Protein AF-A0A8X8B4C3-F1 (afdb_monomer_lite)

Organism: Brassica carinata (NCBI:txid52824)

Secondary structure (DSSP, 8-state):
-----GGGS-HHHHHHHHHHHHTT-HHHHHHHHHH-HHHHHHTTSHHHHHH---TTSGGGTTS-HHHHHHHHHHHHTT-THHHHHTTTTTTTSEEEETTEEEES-TT--HHHHHHHHHHHHH-TTS--

Structure (mmCIF, N/CA/C/O backbone):
data_AF-A0A8X8B4C3-F1
#
_entry.id   AF-A0A8X8B4C3-F1
#
loop_
_atom_site.group_PDB
_atom_site.id
_atom_site.type_symbol
_atom_site.label_atom_id
_atom_site.label_alt_id
_atom_site.label_comp_id
_atom_site.label_asym_id
_atom_site.label_entity_id
_atom_site.label_seq_id
_atom_site.pdbx_PDB_ins_code
_atom_site.Cartn_x
_atom_site.Cartn_y
_atom_site.Cartn_z
_atom_site.occupancy
_atom_site.B_iso_or_equiv
_atom_site.auth_seq_id
_atom_site.auth_comp_id
_atom_site.auth_asym_id
_atom_site.auth_atom_id
_atom_site.pdbx_PDB_model_num
ATOM 1 N N . MET A 1 1 ? -15.741 -14.595 26.960 1.00 51.47 1 MET A N 1
ATOM 2 C CA . MET A 1 1 ? -14.763 -13.975 26.048 1.00 51.47 1 MET A CA 1
ATOM 3 C C . MET A 1 1 ? -15.099 -12.508 26.022 1.00 51.47 1 MET A C 1
ATOM 5 O O . MET A 1 1 ? -16.196 -12.178 25.588 1.00 51.47 1 MET A O 1
ATOM 9 N N . ASP A 1 2 ? -14.231 -11.666 26.572 1.00 67.94 2 ASP A N 1
ATOM 10 C CA . ASP A 1 2 ? -14.409 -10.225 26.441 1.00 67.94 2 ASP A CA 1
ATOM 11 C C . ASP A 1 2 ? -14.401 -9.868 24.957 1.00 67.94 2 ASP A C 1
ATOM 13 O O . ASP A 1 2 ? -13.579 -10.376 24.188 1.00 67.94 2 ASP A O 1
ATOM 17 N N . ASN A 1 3 ? -15.366 -9.050 24.545 1.00 80.25 3 ASN A N 1
ATOM 18 C CA . ASN A 1 3 ? -15.464 -8.604 23.166 1.00 80.25 3 ASN A CA 1
ATOM 19 C C . ASN A 1 3 ? -14.235 -7.742 22.873 1.00 80.25 3 ASN A C 1
ATOM 21 O O . ASN A 1 3 ? -14.092 -6.646 23.417 1.00 80.25 3 ASN A O 1
ATOM 25 N N . PHE A 1 4 ? -13.326 -8.249 22.042 1.00 82.44 4 PHE A N 1
ATOM 26 C CA . PHE A 1 4 ? -12.157 -7.492 21.623 1.00 82.44 4 PHE A CA 1
ATOM 27 C C . PHE A 1 4 ? -12.615 -6.255 20.850 1.00 82.44 4 PHE A C 1
ATOM 29 O O . PHE A 1 4 ? -13.145 -6.361 19.743 1.00 82.44 4 PHE A O 1
ATOM 36 N N . ASN A 1 5 ? -12.419 -5.080 21.442 1.00 89.88 5 ASN A N 1
ATOM 37 C CA . ASN A 1 5 ? -12.752 -3.820 20.803 1.00 89.88 5 ASN A CA 1
ATOM 38 C C . ASN A 1 5 ? -11.510 -3.237 20.127 1.00 89.88 5 ASN A C 1
ATOM 40 O O . ASN A 1 5 ? -10.593 -2.738 20.779 1.00 89.88 5 ASN A O 1
ATOM 44 N N . LEU A 1 6 ? -11.499 -3.259 18.797 1.00 89.31 6 LEU A N 1
ATOM 45 C CA . LEU A 1 6 ? -10.413 -2.682 18.010 1.00 89.31 6 LEU A CA 1
ATOM 46 C C . LEU A 1 6 ? -10.257 -1.170 18.261 1.00 89.31 6 LEU A C 1
ATOM 48 O O . LEU A 1 6 ? -9.139 -0.661 18.261 1.00 89.31 6 LEU A O 1
ATOM 52 N N . ALA A 1 7 ? -11.355 -0.458 18.540 1.00 91.81 7 ALA A N 1
ATOM 53 C CA . ALA A 1 7 ? -11.349 0.986 18.773 1.00 91.81 7 ALA A CA 1
ATOM 54 C C . ALA A 1 7 ? -10.725 1.403 20.113 1.00 91.81 7 ALA A C 1
ATOM 56 O O . ALA A 1 7 ? -10.361 2.564 20.269 1.00 91.81 7 ALA A O 1
ATOM 57 N N . SER A 1 8 ? -10.578 0.481 21.071 1.00 93.94 8 SER A N 1
ATOM 58 C CA . SER A 1 8 ? -9.914 0.772 22.348 1.00 93.94 8 SER A CA 1
ATOM 59 C C . SER A 1 8 ? -8.402 0.556 22.313 1.00 93.94 8 SER A C 1
ATOM 61 O O . SER A 1 8 ? -7.732 0.786 23.319 1.00 93.94 8 SER A O 1
ATOM 63 N N . LEU A 1 9 ? -7.847 0.074 21.197 1.00 95.19 9 LEU A N 1
ATOM 64 C CA . LEU A 1 9 ? -6.408 -0.138 21.092 1.00 95.19 9 LEU A CA 1
ATOM 65 C C . LEU A 1 9 ? -5.653 1.191 20.970 1.00 95.19 9 LEU A C 1
ATOM 67 O O . LEU A 1 9 ? -6.112 2.105 20.283 1.00 95.19 9 LEU A O 1
ATOM 71 N N . PRO A 1 10 ? -4.449 1.289 21.558 1.00 95.62 10 PRO A N 1
ATOM 72 C CA . PRO A 1 10 ? -3.603 2.454 21.367 1.00 95.62 10 PRO A CA 1
ATOM 73 C C . PRO A 1 10 ? -3.133 2.561 19.902 1.00 95.62 10 PRO A C 1
ATOM 75 O O . PRO A 1 10 ? -2.931 1.532 19.242 1.00 95.62 10 PRO A O 1
ATOM 78 N N . PRO A 1 11 ? -2.850 3.782 19.403 1.00 94.62 11 PRO A N 1
ATOM 79 C CA . PRO A 1 11 ? -2.403 3.998 18.024 1.00 94.62 11 PRO A CA 1
ATOM 80 C C . PRO A 1 11 ? -1.177 3.170 17.624 1.00 94.62 11 PRO A C 1
ATOM 82 O O . PRO A 1 11 ? -1.094 2.699 16.495 1.00 94.62 11 PRO A O 1
ATOM 85 N N . SER A 1 12 ? -0.250 2.917 18.553 1.00 95.25 12 SER A N 1
ATOM 86 C CA . SER A 1 12 ? 0.938 2.088 18.307 1.00 95.25 12 SER A CA 1
ATOM 87 C C . SER A 1 12 ? 0.598 0.623 18.003 1.00 95.25 12 SER A C 1
ATOM 89 O O . SER A 1 12 ? 1.247 -0.003 17.164 1.00 95.25 12 SER A O 1
ATOM 91 N N . MET A 1 13 ? -0.441 0.070 18.637 1.00 96.44 13 MET A N 1
ATOM 92 C CA . MET A 1 13 ? -0.926 -1.279 18.337 1.00 96.44 13 MET A CA 1
ATOM 93 C C . MET A 1 13 ? -1.683 -1.310 17.014 1.00 96.44 13 MET A C 1
ATOM 95 O O . MET A 1 13 ? -1.460 -2.227 16.226 1.00 96.44 13 MET A O 1
ATOM 99 N N . LEU A 1 14 ? -2.512 -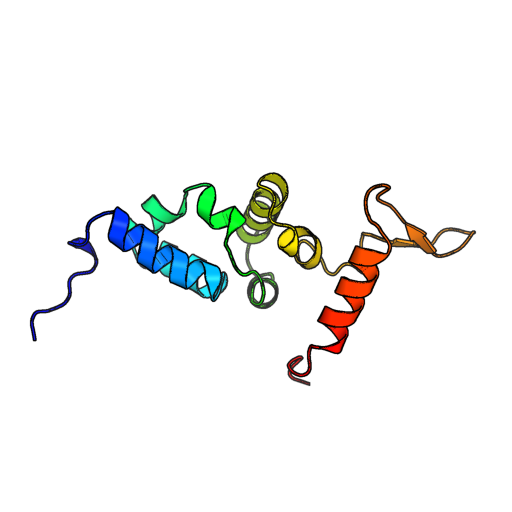0.296 16.737 1.00 96.31 14 LEU A N 1
ATOM 100 C CA . LEU A 1 14 ? -3.186 -0.160 15.443 1.00 96.31 14 LEU A CA 1
ATOM 101 C C . LEU A 1 14 ? -2.175 -0.069 14.299 1.00 96.31 14 LEU A C 1
ATOM 103 O O . LEU A 1 14 ? -2.307 -0.793 13.316 1.00 96.31 14 LEU A O 1
ATOM 107 N N . HIS A 1 15 ? -1.130 0.742 14.465 1.00 95.88 15 HIS A N 1
ATOM 108 C CA . HIS A 1 15 ? -0.032 0.847 13.515 1.00 95.88 15 HIS A CA 1
ATOM 109 C C . HIS A 1 15 ? 0.646 -0.511 13.316 1.00 95.88 15 HIS A C 1
ATOM 111 O O . HIS A 1 15 ? 0.790 -0.948 12.185 1.00 95.88 15 HIS A O 1
ATOM 117 N N . LYS A 1 16 ? 1.006 -1.232 14.388 1.00 96.00 16 LYS A N 1
ATOM 118 C CA . LYS A 1 16 ? 1.654 -2.553 14.280 1.00 96.00 16 LYS A CA 1
ATOM 119 C C . LYS A 1 16 ? 0.788 -3.586 13.552 1.00 96.00 16 LYS A C 1
ATOM 121 O O . LYS A 1 16 ? 1.305 -4.333 12.722 1.00 96.00 16 LYS A O 1
ATOM 126 N N . ILE A 1 17 ? -0.512 -3.629 13.851 1.00 95.75 17 ILE A N 1
ATOM 127 C CA . ILE A 1 17 ? -1.469 -4.506 13.160 1.00 95.75 17 ILE A CA 1
ATOM 128 C C . ILE A 1 17 ? -1.518 -4.129 11.682 1.00 95.75 17 ILE A C 1
ATOM 130 O O . ILE A 1 17 ? -1.303 -4.978 10.819 1.00 95.75 17 ILE A O 1
ATOM 134 N N . LEU A 1 18 ? -1.723 -2.846 11.387 1.00 94.94 18 LEU A N 1
ATOM 135 C CA . LEU A 1 18 ? -1.837 -2.369 10.020 1.00 94.94 18 LEU A CA 1
ATOM 136 C C . LEU A 1 18 ? -0.529 -2.550 9.233 1.00 94.94 18 LEU A C 1
ATOM 138 O O . LEU A 1 18 ? -0.585 -2.860 8.049 1.00 94.94 18 LEU A O 1
ATOM 142 N N . SER A 1 19 ? 0.645 -2.454 9.869 1.00 95.19 19 SER A N 1
ATOM 143 C CA . SER A 1 19 ? 1.943 -2.732 9.235 1.00 95.19 19 SER A CA 1
ATOM 144 C C . SER A 1 19 ? 2.057 -4.202 8.848 1.00 95.19 19 SER A C 1
ATOM 146 O O . SER A 1 19 ? 2.584 -4.528 7.784 1.00 95.19 19 SER A O 1
ATOM 148 N N . LYS A 1 20 ? 1.522 -5.109 9.676 1.00 96.00 20 LYS A N 1
ATOM 149 C CA . LYS A 1 20 ? 1.485 -6.534 9.340 1.00 96.00 20 LYS A CA 1
ATOM 150 C C . LYS A 1 20 ? 0.555 -6.808 8.157 1.00 96.00 20 LYS A C 1
ATOM 152 O O . LYS A 1 20 ? 0.912 -7.595 7.285 1.00 96.00 20 LYS A O 1
ATOM 157 N N . VAL A 1 21 ? -0.593 -6.133 8.099 1.00 92.50 21 VAL A N 1
ATOM 158 C CA . VAL A 1 21 ? -1.506 -6.210 6.948 1.00 92.50 21 VAL A CA 1
ATOM 159 C C . VAL A 1 21 ? -0.824 -5.659 5.690 1.00 92.50 21 VAL A C 1
ATOM 161 O O . VAL A 1 21 ? -0.752 -6.356 4.684 1.00 92.50 21 VAL A O 1
ATOM 164 N N . ALA A 1 22 ? -0.232 -4.463 5.769 1.00 89.75 22 ALA A N 1
ATOM 165 C CA . ALA A 1 22 ? 0.439 -3.793 4.653 1.00 89.75 22 ALA A CA 1
ATOM 166 C C . ALA A 1 22 ? 1.580 -4.616 4.046 1.00 89.75 22 ALA A C 1
ATOM 168 O O . ALA A 1 22 ? 1.685 -4.706 2.828 1.00 89.75 22 ALA A O 1
ATOM 169 N N . THR A 1 23 ? 2.402 -5.254 4.880 1.00 90.12 23 THR A N 1
ATOM 170 C CA . THR A 1 23 ? 3.509 -6.121 4.427 1.00 90.12 23 THR A CA 1
ATOM 171 C C . THR A 1 23 ? 3.039 -7.461 3.852 1.00 90.12 23 THR A C 1
ATOM 173 O O . THR A 1 23 ? 3.831 -8.187 3.256 1.00 90.12 23 THR A O 1
ATOM 176 N N . THR A 1 24 ? 1.759 -7.804 4.013 1.00 88.12 24 THR A N 1
ATOM 177 C CA . THR A 1 24 ? 1.178 -9.045 3.484 1.00 88.12 24 THR A CA 1
ATOM 178 C C . THR A 1 24 ? 0.399 -8.792 2.194 1.00 88.12 24 THR A C 1
ATOM 180 O O . THR A 1 24 ? 0.565 -9.531 1.230 1.00 88.12 24 THR A O 1
ATOM 183 N N . SER A 1 25 ? -0.452 -7.763 2.166 1.00 82.56 25 SER A N 1
ATOM 184 C CA . SER A 1 25 ? -1.347 -7.480 1.042 1.00 82.56 25 SER A CA 1
ATOM 185 C C . SER A 1 25 ? -1.782 -6.017 1.040 1.00 82.56 25 SER A C 1
ATOM 187 O O . SER A 1 25 ? -2.460 -5.542 1.956 1.00 82.56 25 SER A O 1
ATOM 189 N N . ILE A 1 26 ? -1.446 -5.293 -0.029 1.00 80.50 26 ILE A N 1
ATOM 190 C CA . ILE A 1 26 ? -1.913 -3.919 -0.237 1.00 80.50 26 ILE A CA 1
ATOM 191 C C . ILE A 1 26 ? -3.439 -3.817 -0.364 1.00 80.50 26 ILE A C 1
ATOM 193 O O . ILE A 1 26 ? -4.032 -2.839 0.095 1.00 80.50 26 ILE A O 1
ATOM 197 N N . ARG A 1 27 ? -4.086 -4.836 -0.940 1.00 80.62 27 ARG A N 1
ATOM 198 C CA . ARG A 1 27 ? -5.545 -4.898 -1.067 1.00 80.62 27 ARG A CA 1
ATOM 199 C C . ARG A 1 27 ? -6.202 -4.950 0.309 1.00 80.62 27 ARG A C 1
ATOM 201 O O . ARG A 1 27 ? -7.137 -4.194 0.579 1.00 80.62 27 ARG A O 1
ATOM 208 N N . ASP A 1 28 ? -5.676 -5.789 1.196 1.00 87.12 28 ASP A N 1
ATOM 209 C CA . ASP A 1 28 ? -6.199 -5.915 2.557 1.00 87.12 28 ASP A CA 1
ATOM 210 C C . ASP A 1 28 ? -5.879 -4.672 3.382 1.00 87.12 28 ASP A C 1
ATOM 212 O O . ASP A 1 28 ? -6.708 -4.227 4.170 1.00 87.12 28 ASP A O 1
ATOM 216 N N . PHE A 1 29 ? -4.721 -4.048 3.159 1.00 88.69 29 PHE A N 1
ATOM 217 C CA . PHE A 1 29 ? -4.387 -2.767 3.776 1.00 88.69 29 PHE A CA 1
ATOM 218 C C . PHE A 1 29 ? -5.371 -1.666 3.373 1.00 88.69 29 PHE A C 1
ATOM 220 O O . PHE A 1 29 ? -5.895 -0.963 4.238 1.00 88.69 29 PHE A O 1
ATOM 227 N N . GLY A 1 30 ? -5.659 -1.533 2.075 1.00 83.38 30 GLY A N 1
ATOM 228 C CA . GLY A 1 30 ? -6.655 -0.590 1.569 1.00 83.38 30 GLY A CA 1
ATOM 229 C C . GLY A 1 30 ? -8.040 -0.863 2.156 1.00 83.38 30 GLY A C 1
ATOM 230 O O . GLY A 1 30 ? -8.682 0.046 2.685 1.00 83.38 30 GLY A O 1
ATOM 231 N N . SER A 1 31 ? -8.456 -2.130 2.155 1.00 85.38 31 SER A N 1
ATOM 232 C CA . SER A 1 31 ? -9.739 -2.570 2.713 1.00 85.38 31 SER A CA 1
ATOM 233 C C . SER A 1 31 ? -9.846 -2.275 4.212 1.00 85.38 31 SER A C 1
ATOM 235 O O . SER A 1 31 ? -10.851 -1.729 4.665 1.00 85.38 31 SER A O 1
ATOM 237 N N . ALA A 1 32 ? -8.791 -2.548 4.985 1.00 90.62 32 ALA A N 1
ATOM 238 C CA . ALA A 1 32 ? -8.737 -2.287 6.421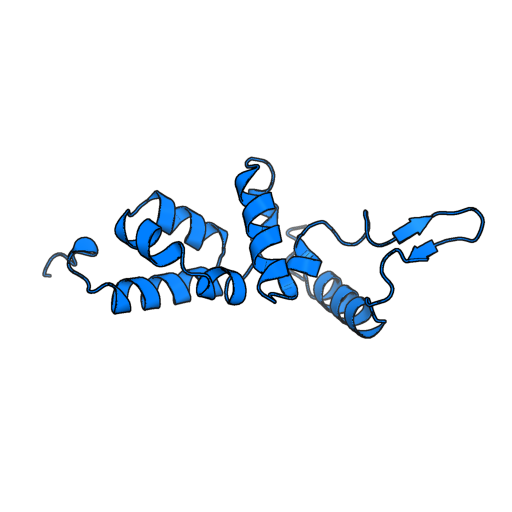 1.00 90.62 32 ALA A CA 1
ATOM 239 C C . ALA A 1 32 ? -8.873 -0.791 6.741 1.00 90.62 32 ALA A C 1
ATOM 241 O O . ALA A 1 32 ? -9.572 -0.418 7.684 1.00 90.62 32 ALA A O 1
ATOM 242 N N . ARG A 1 33 ? -8.252 0.078 5.934 1.00 90.00 33 ARG A N 1
ATOM 243 C CA . ARG A 1 33 ? -8.369 1.535 6.082 1.00 90.00 33 ARG A CA 1
ATOM 244 C C . ARG A 1 33 ? -9.769 2.051 5.766 1.00 90.00 33 ARG A C 1
ATOM 246 O O . ARG A 1 33 ? -10.223 2.978 6.423 1.00 90.00 33 ARG A O 1
ATOM 253 N N . ILE A 1 34 ? -10.455 1.467 4.787 1.00 84.44 34 ILE A N 1
ATOM 254 C CA . ILE A 1 34 ? -11.840 1.836 4.460 1.00 84.44 34 ILE A CA 1
ATOM 255 C C . ILE A 1 34 ? -12.796 1.357 5.560 1.00 84.44 34 ILE A C 1
ATOM 257 O O . ILE A 1 34 ? -13.699 2.090 5.955 1.00 84.44 34 ILE A O 1
ATOM 261 N N . ALA A 1 35 ? -12.583 0.145 6.076 1.00 88.56 35 ALA A N 1
ATOM 262 C CA . ALA A 1 35 ? -13.472 -0.488 7.044 1.00 88.56 35 ALA A CA 1
ATOM 263 C C . ALA A 1 35 ? -13.368 0.092 8.466 1.00 88.56 35 ALA A C 1
ATOM 265 O O . ALA A 1 35 ? -14.329 -0.006 9.229 1.00 88.56 35 ALA A O 1
ATOM 266 N N . PHE A 1 36 ? -12.225 0.677 8.848 1.00 92.00 36 PHE A N 1
ATOM 267 C CA . PHE A 1 36 ? -12.000 1.160 10.212 1.00 92.00 36 PHE A CA 1
ATOM 268 C C . PHE A 1 36 ? -11.298 2.535 10.259 1.00 92.00 36 PHE A C 1
ATOM 270 O O . PHE A 1 36 ? -10.140 2.648 9.842 1.00 92.00 36 PHE A O 1
ATOM 277 N N . PRO A 1 37 ? -11.929 3.579 10.844 1.00 91.88 37 PRO A N 1
ATOM 278 C CA . PRO A 1 37 ? -11.365 4.933 10.896 1.00 91.88 37 PRO A CA 1
ATOM 279 C C . PRO A 1 37 ? -9.987 5.023 11.557 1.00 91.88 37 PRO A C 1
ATOM 281 O O . PRO A 1 37 ? -9.115 5.719 11.041 1.00 91.88 37 PRO A O 1
ATOM 284 N N . GLY A 1 38 ? -9.749 4.272 12.640 1.00 94.56 38 GLY A N 1
ATOM 285 C CA . GLY A 1 38 ? -8.449 4.276 13.316 1.00 94.56 38 GLY A CA 1
ATOM 286 C C . GLY A 1 38 ? -7.322 3.737 12.431 1.00 94.56 38 GLY A C 1
ATOM 287 O O . GLY A 1 38 ? -6.206 4.246 12.480 1.00 94.56 38 GLY A O 1
ATOM 288 N N . PHE A 1 39 ? -7.612 2.768 11.553 1.00 94.00 39 PHE A N 1
ATOM 289 C CA . PHE A 1 39 ? -6.656 2.327 10.535 1.00 94.00 39 PHE A CA 1
ATOM 290 C C . PHE A 1 39 ? -6.478 3.363 9.434 1.00 94.00 39 PHE A C 1
ATOM 292 O O . PHE A 1 39 ? -5.358 3.549 8.966 1.00 94.00 39 PHE A O 1
ATOM 299 N N . ASN A 1 40 ? -7.537 4.066 9.029 1.00 90.75 40 ASN A N 1
ATOM 300 C CA . ASN A 1 40 ? -7.401 5.139 8.050 1.00 90.75 40 ASN A CA 1
ATOM 301 C C . ASN A 1 40 ? -6.483 6.263 8.544 1.00 90.75 40 ASN A C 1
ATOM 303 O O . ASN A 1 40 ? -5.691 6.781 7.763 1.00 90.75 40 ASN A O 1
ATOM 307 N N . GLU A 1 41 ? -6.597 6.634 9.820 1.00 92.19 41 GLU A N 1
ATOM 308 C CA . GLU A 1 41 ? -5.774 7.674 10.434 1.00 92.19 41 GLU A CA 1
ATOM 309 C C . GLU A 1 41 ? -4.304 7.268 10.498 1.00 92.19 41 GLU A C 1
ATOM 311 O O . GLU A 1 41 ? -3.467 7.973 9.934 1.00 92.19 41 GLU A O 1
ATOM 316 N N . VAL A 1 42 ? -3.986 6.116 11.102 1.00 94.06 42 VAL A N 1
ATOM 317 C CA . VAL A 1 42 ? -2.586 5.669 11.210 1.00 94.06 42 VAL A CA 1
ATOM 318 C C . VAL A 1 42 ? -1.997 5.305 9.845 1.00 94.06 42 VAL A C 1
ATOM 320 O O . VAL A 1 42 ? -0.837 5.588 9.582 1.00 94.06 42 VAL A O 1
ATOM 323 N N . GLY A 1 43 ? -2.798 4.748 8.935 1.00 89.50 43 GLY A N 1
ATOM 324 C CA . GLY A 1 43 ? -2.374 4.300 7.606 1.00 89.50 43 GLY A CA 1
ATOM 325 C C . GLY A 1 43 ? -2.030 5.414 6.613 1.00 89.50 43 GLY A C 1
ATOM 326 O O . GLY A 1 43 ? -1.747 5.113 5.454 1.00 89.50 43 GLY A O 1
ATOM 327 N N . ARG A 1 44 ? -2.094 6.686 7.027 1.00 89.19 44 ARG A N 1
ATOM 328 C CA . ARG A 1 44 ? -1.602 7.835 6.249 1.00 89.19 44 ARG A CA 1
ATOM 329 C C . ARG A 1 44 ? -0.102 8.078 6.418 1.00 89.19 44 ARG A C 1
ATOM 331 O O . ARG A 1 44 ? 0.438 8.853 5.639 1.00 89.19 44 ARG A O 1
ATOM 338 N N . ASP A 1 45 ? 0.535 7.443 7.402 1.00 90.44 45 ASP A N 1
ATOM 339 C CA . ASP A 1 45 ? 1.970 7.578 7.661 1.00 90.44 45 ASP A CA 1
ATOM 340 C C . ASP A 1 45 ? 2.817 7.131 6.455 1.00 90.44 45 ASP A C 1
ATOM 342 O O . ASP A 1 45 ? 2.537 6.111 5.811 1.00 90.44 45 ASP A O 1
ATOM 346 N N . ASP A 1 46 ? 3.882 7.885 6.171 1.00 87.88 46 ASP A N 1
ATOM 347 C CA . ASP A 1 46 ? 4.779 7.644 5.042 1.00 87.88 46 ASP A CA 1
ATOM 348 C C . ASP A 1 46 ? 5.469 6.266 5.092 1.00 87.88 46 ASP A C 1
ATOM 350 O O . ASP A 1 46 ? 5.840 5.685 4.066 1.00 87.88 46 ASP A O 1
ATOM 354 N N . HIS A 1 47 ? 5.627 5.710 6.292 1.00 89.69 47 HIS A N 1
ATOM 355 C CA . HIS A 1 47 ? 6.190 4.392 6.542 1.00 89.69 47 HIS A CA 1
ATOM 356 C C . HIS A 1 47 ? 5.461 3.277 5.782 1.00 89.69 47 HIS A C 1
ATOM 358 O O . HIS A 1 47 ? 6.106 2.356 5.273 1.00 89.69 47 HIS A O 1
ATOM 364 N N . PHE A 1 48 ? 4.134 3.363 5.642 1.00 88.69 48 PHE A N 1
ATOM 365 C CA . PHE A 1 48 ? 3.350 2.325 4.969 1.00 88.69 48 PHE A CA 1
ATOM 366 C C . PHE A 1 48 ? 3.661 2.233 3.476 1.00 88.69 48 PHE A C 1
ATOM 368 O O . PHE A 1 48 ? 3.695 1.132 2.934 1.00 88.69 48 PHE A O 1
ATOM 375 N N . TYR A 1 49 ? 3.962 3.350 2.813 1.00 86.12 49 TYR A N 1
ATOM 376 C CA . TYR A 1 49 ? 4.305 3.330 1.389 1.00 86.12 49 TYR A CA 1
ATOM 377 C C . TYR A 1 49 ? 5.655 2.650 1.126 1.00 86.12 49 TYR A C 1
ATOM 379 O O . TYR A 1 49 ? 5.845 2.059 0.061 1.00 86.12 49 TYR A O 1
ATOM 387 N N . LYS A 1 50 ? 6.570 2.685 2.104 1.00 86.81 50 LYS A N 1
ATOM 388 C CA . LYS A 1 50 ? 7.871 2.001 2.042 1.00 86.81 50 LYS A CA 1
ATOM 389 C C . LYS A 1 50 ? 7.769 0.497 2.293 1.00 86.81 50 LYS A C 1
ATOM 391 O O . LYS A 1 50 ? 8.604 -0.246 1.797 1.00 86.81 50 LYS A O 1
ATOM 396 N N . LEU A 1 51 ? 6.777 0.064 3.075 1.00 84.12 51 LEU A N 1
ATOM 397 C CA . LEU A 1 51 ? 6.628 -1.327 3.517 1.00 84.12 51 LEU A CA 1
ATOM 398 C C . LEU A 1 51 ? 5.563 -2.134 2.775 1.00 84.12 51 LEU A C 1
ATOM 400 O O . LEU A 1 51 ? 5.527 -3.355 2.923 1.00 84.12 51 LEU A O 1
ATOM 404 N N . ALA A 1 52 ? 4.647 -1.476 2.069 1.00 84.88 52 ALA A N 1
ATOM 405 C CA . ALA A 1 52 ? 3.521 -2.156 1.452 1.00 84.88 52 ALA A CA 1
ATOM 406 C C . ALA A 1 52 ? 3.989 -3.218 0.450 1.00 84.88 52 ALA A C 1
ATOM 408 O O . ALA A 1 52 ? 4.758 -2.917 -0.461 1.00 84.88 52 ALA A O 1
ATOM 409 N N . ASN A 1 53 ? 3.459 -4.429 0.607 1.00 83.62 53 ASN A N 1
ATOM 410 C CA . ASN A 1 53 ? 3.605 -5.512 -0.348 1.00 83.62 53 ASN A CA 1
ATOM 411 C C . ASN A 1 53 ? 2.571 -5.333 -1.458 1.00 83.62 53 ASN A C 1
ATOM 413 O O . ASN A 1 53 ? 1.357 -5.349 -1.226 1.00 83.62 53 ASN A O 1
ATOM 417 N N . LEU A 1 54 ? 3.074 -5.144 -2.669 1.00 78.62 54 LEU A N 1
ATOM 418 C CA . LEU A 1 54 ? 2.286 -4.709 -3.810 1.00 78.62 54 LEU A CA 1
ATOM 419 C C . LEU A 1 54 ? 1.804 -5.880 -4.699 1.00 78.62 54 LEU A C 1
ATOM 421 O O . LEU A 1 54 ? 1.210 -5.625 -5.743 1.00 78.62 54 LEU A O 1
ATOM 425 N N . ILE A 1 55 ? 2.003 -7.144 -4.297 1.00 72.69 55 ILE A N 1
ATOM 426 C CA . ILE A 1 55 ? 1.712 -8.346 -5.113 1.00 72.69 55 ILE A CA 1
ATOM 427 C C . ILE A 1 55 ? 0.271 -8.386 -5.663 1.00 72.69 55 ILE A C 1
ATOM 429 O O . ILE A 1 55 ? 0.079 -8.707 -6.830 1.00 72.69 55 ILE A O 1
ATOM 433 N N . TYR A 1 56 ? -0.735 -7.986 -4.878 1.00 69.44 56 TYR A N 1
ATOM 434 C CA . TYR A 1 56 ? -2.154 -7.995 -5.291 1.00 69.44 56 TYR A CA 1
ATOM 435 C C . TYR A 1 56 ? -2.658 -6.650 -5.822 1.00 69.44 56 TYR A C 1
ATOM 437 O O . TYR A 1 56 ? -3.860 -6.392 -5.872 1.00 69.44 56 TYR A O 1
ATOM 445 N N . LEU A 1 57 ? -1.749 -5.732 -6.151 1.00 69.62 57 LEU A N 1
ATOM 446 C CA . LEU A 1 57 ? -2.142 -4.392 -6.569 1.00 69.62 57 LEU A CA 1
ATOM 447 C C . LEU A 1 57 ? -2.730 -4.366 -7.978 1.00 69.62 57 LEU A C 1
ATOM 449 O O . LEU A 1 57 ? -3.531 -3.485 -8.277 1.00 69.62 57 LEU A O 1
ATOM 453 N N . ASN A 1 58 ? -2.319 -5.304 -8.834 1.00 66.31 58 ASN A N 1
ATOM 454 C CA . ASN A 1 58 ? -2.793 -5.379 -10.213 1.00 66.31 58 ASN A CA 1
ATOM 455 C C . ASN A 1 58 ? -4.245 -5.855 -10.293 1.00 66.31 58 ASN A C 1
ATOM 457 O O . ASN A 1 58 ? -5.014 -5.289 -11.057 1.00 66.31 58 ASN A O 1
ATOM 461 N N . ASP A 1 59 ? -4.652 -6.764 -9.410 1.00 64.94 59 ASP A N 1
ATOM 462 C CA . ASP A 1 59 ? -6.046 -7.216 -9.296 1.00 64.94 59 ASP A CA 1
ATOM 463 C C . ASP A 1 59 ? -6.990 -6.102 -8.800 1.00 64.94 59 ASP A C 1
ATOM 465 O O . ASP A 1 59 ? -8.209 -6.237 -8.849 1.00 64.94 59 ASP A O 1
ATOM 469 N N . TRP A 1 60 ? -6.431 -4.992 -8.301 1.00 64.00 60 TRP A N 1
ATOM 470 C CA . TRP A 1 60 ? -7.162 -3.814 -7.826 1.00 64.00 60 TRP A CA 1
ATOM 471 C C . TRP A 1 60 ? -7.112 -2.628 -8.815 1.00 64.00 60 TRP A C 1
ATOM 473 O O . TRP A 1 60 ? -7.681 -1.570 -8.541 1.00 64.00 60 TRP A O 1
ATOM 483 N N . LEU A 1 61 ? -6.415 -2.768 -9.953 1.00 56.38 61 LEU A N 1
ATOM 484 C CA . LEU A 1 61 ? -6.164 -1.671 -10.899 1.00 56.38 61 LEU A CA 1
ATOM 485 C C . LEU A 1 61 ? -7.379 -1.254 -11.721 1.00 56.38 61 LEU A C 1
ATOM 487 O O . LEU A 1 61 ? -7.446 -0.084 -12.099 1.00 56.38 61 LEU A O 1
ATOM 491 N N . ASP A 1 62 ? -8.316 -2.165 -11.978 1.00 56.25 62 ASP A N 1
ATOM 492 C CA . ASP A 1 62 ? -9.416 -1.905 -12.913 1.00 56.25 62 ASP A CA 1
ATOM 493 C C . ASP A 1 62 ? -10.379 -0.804 -12.432 1.00 56.25 62 ASP A C 1
ATOM 495 O O . ASP A 1 62 ? -11.173 -0.295 -13.221 1.00 56.25 62 ASP A O 1
ATOM 499 N N . GLU A 1 63 ? -10.289 -0.365 -11.168 1.00 51.19 63 GLU A N 1
ATOM 500 C CA . GLU A 1 63 ? -11.346 0.455 -10.569 1.00 51.19 63 GLU A CA 1
ATOM 501 C C . GLU A 1 63 ? -10.943 1.842 -10.034 1.00 51.19 63 GLU A C 1
ATOM 503 O O . GLU A 1 63 ? -11.842 2.653 -9.804 1.00 51.19 63 GLU A O 1
ATOM 508 N N . VAL A 1 64 ? -9.662 2.198 -9.803 1.00 56.50 64 VAL A N 1
ATOM 509 C CA . VAL A 1 64 ? -9.403 3.406 -8.976 1.00 56.50 64 VAL A CA 1
ATOM 510 C C . VAL A 1 64 ? -8.149 4.234 -9.307 1.00 56.50 64 VAL A C 1
ATOM 512 O O . VAL A 1 64 ? -7.011 3.824 -9.089 1.00 56.50 64 VAL A O 1
ATOM 515 N N . ASN A 1 65 ? -8.357 5.519 -9.638 1.00 58.75 65 ASN A N 1
ATOM 516 C CA . ASN A 1 65 ? -7.308 6.557 -9.733 1.00 58.75 65 ASN A CA 1
ATOM 517 C C . ASN A 1 65 ? -6.446 6.698 -8.457 1.00 58.75 65 ASN A C 1
ATOM 519 O O . ASN A 1 65 ? -5.277 7.081 -8.525 1.00 58.75 65 ASN A O 1
ATOM 523 N N . ALA A 1 66 ? -6.997 6.370 -7.286 1.00 63.12 66 ALA A N 1
ATOM 524 C CA . ALA A 1 66 ? -6.287 6.400 -6.008 1.00 63.12 66 ALA A CA 1
ATOM 525 C C . ALA A 1 66 ? -5.128 5.388 -5.945 1.00 63.12 66 ALA A C 1
ATOM 527 O O . ALA A 1 66 ? -4.106 5.676 -5.320 1.00 63.12 66 ALA A O 1
ATOM 528 N N . VAL A 1 67 ? -5.245 4.248 -6.638 1.00 66.06 67 VAL A N 1
ATOM 529 C CA . VAL A 1 67 ? -4.191 3.223 -6.705 1.00 66.06 67 VAL A CA 1
ATOM 530 C C . VAL A 1 67 ? -2.963 3.765 -7.436 1.00 66.06 67 VAL A C 1
ATOM 532 O O . VAL A 1 67 ? -1.834 3.583 -6.980 1.00 66.06 67 VAL A O 1
ATOM 535 N N . ARG A 1 68 ? -3.166 4.519 -8.523 1.00 70.69 68 ARG A N 1
ATOM 536 C CA . ARG A 1 68 ? -2.078 5.172 -9.265 1.00 70.69 68 ARG A CA 1
ATOM 537 C C . ARG A 1 68 ? -1.313 6.172 -8.396 1.00 70.69 68 ARG A C 1
ATOM 539 O O . ARG A 1 68 ? -0.083 6.139 -8.367 1.00 70.69 68 ARG A O 1
ATOM 546 N N . THR A 1 69 ? -2.029 7.040 -7.678 1.00 74.94 69 THR A N 1
ATOM 547 C CA . THR A 1 69 ? -1.422 8.010 -6.750 1.00 74.94 69 THR A CA 1
ATOM 548 C C . THR A 1 69 ? -0.661 7.306 -5.629 1.00 74.94 69 THR A C 1
ATOM 550 O O . THR A 1 69 ? 0.449 7.709 -5.292 1.00 74.94 69 THR A O 1
ATOM 553 N N . PHE A 1 70 ? -1.206 6.210 -5.097 1.00 76.62 70 PHE A N 1
ATOM 554 C CA . PHE A 1 70 ? -0.532 5.405 -4.084 1.00 76.62 70 PHE A CA 1
ATOM 555 C C . PHE A 1 70 ? 0.795 4.819 -4.598 1.00 76.62 70 PHE A C 1
ATOM 557 O O . PHE A 1 70 ? 1.828 5.032 -3.967 1.00 76.62 70 PHE A O 1
ATOM 564 N N . LYS A 1 71 ? 0.801 4.163 -5.772 1.00 75.88 71 LYS A N 1
ATOM 565 C CA . LYS A 1 71 ? 2.025 3.609 -6.392 1.00 75.88 71 LYS A CA 1
ATOM 566 C C . LYS A 1 71 ? 3.099 4.677 -6.606 1.00 75.88 71 LYS A C 1
ATOM 568 O O . LYS A 1 71 ? 4.277 4.444 -6.350 1.00 75.88 71 LYS A O 1
ATOM 573 N N . LEU A 1 72 ? 2.684 5.855 -7.068 1.00 77.12 72 LEU A N 1
ATOM 574 C CA . LEU A 1 72 ? 3.555 7.017 -7.237 1.00 77.12 72 LEU A CA 1
ATOM 575 C C . LEU A 1 72 ? 4.215 7.4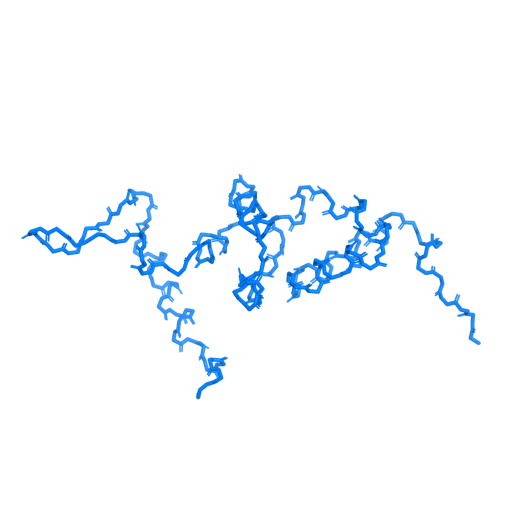44 -5.922 1.00 77.12 72 LEU A C 1
ATOM 577 O O . LEU A 1 72 ? 5.421 7.678 -5.891 1.00 77.12 72 LEU A O 1
ATOM 581 N N . ASN A 1 73 ? 3.445 7.499 -4.838 1.00 81.19 73 ASN A N 1
ATOM 582 C CA . ASN A 1 73 ? 3.969 7.854 -3.524 1.00 81.19 73 ASN A CA 1
ATOM 583 C C . ASN A 1 73 ? 4.917 6.776 -2.979 1.00 81.19 73 ASN A C 1
ATOM 585 O O . ASN A 1 73 ? 5.986 7.119 -2.484 1.00 81.19 73 ASN A O 1
ATOM 589 N N . CYS A 1 74 ? 4.597 5.487 -3.147 1.00 81.50 74 CYS A N 1
ATOM 590 C CA . CYS A 1 74 ? 5.514 4.380 -2.844 1.00 81.50 74 CYS A CA 1
ATOM 591 C C . CYS A 1 74 ? 6.856 4.533 -3.560 1.00 81.50 74 CYS A C 1
ATOM 593 O O . CYS A 1 74 ? 7.904 4.438 -2.923 1.00 81.50 74 CYS A O 1
ATOM 595 N N . TYR A 1 75 ? 6.827 4.828 -4.860 1.00 81.50 75 TYR A N 1
ATOM 596 C CA . TYR A 1 75 ? 8.038 5.053 -5.639 1.00 81.50 75 TYR A CA 1
ATOM 597 C C . TYR A 1 75 ? 8.866 6.227 -5.095 1.00 81.50 75 TYR A C 1
ATOM 599 O O . TYR A 1 75 ? 10.043 6.053 -4.784 1.00 81.50 75 TYR A O 1
ATOM 607 N N . HIS A 1 76 ? 8.257 7.405 -4.915 1.00 80.25 76 HIS A N 1
ATOM 608 C CA . HIS A 1 76 ? 8.966 8.587 -4.408 1.00 80.25 76 HIS A CA 1
ATOM 609 C C . HIS A 1 76 ? 9.542 8.390 -3.000 1.00 80.25 76 HIS A C 1
ATOM 611 O O . HIS A 1 76 ? 10.552 8.999 -2.657 1.00 80.25 76 HIS A O 1
ATOM 617 N N . LEU A 1 77 ? 8.923 7.527 -2.194 1.00 84.06 77 LEU A N 1
ATOM 618 C CA . LEU A 1 77 ? 9.368 7.210 -0.840 1.00 84.06 77 LEU A CA 1
ATOM 619 C C . LEU A 1 77 ? 10.395 6.067 -0.787 1.00 84.06 77 LEU A C 1
ATOM 621 O O . LEU A 1 77 ? 10.837 5.708 0.305 1.00 84.06 77 LEU A O 1
ATOM 625 N N . GLY A 1 78 ? 10.827 5.538 -1.935 1.00 82.44 78 GLY A N 1
ATOM 626 C CA . GLY A 1 78 ? 11.914 4.564 -2.021 1.00 82.44 78 GLY A CA 1
ATOM 627 C C . GLY A 1 78 ? 11.470 3.107 -1.914 1.00 82.44 78 GLY A C 1
ATOM 628 O O . GLY A 1 78 ? 12.247 2.282 -1.442 1.00 82.44 78 GLY A O 1
ATOM 629 N N . ASN A 1 79 ? 10.246 2.778 -2.335 1.00 82.12 79 ASN A N 1
ATOM 630 C CA . ASN A 1 79 ? 9.816 1.394 -2.521 1.00 82.12 79 ASN A CA 1
ATOM 631 C C . ASN A 1 79 ? 10.142 0.936 -3.961 1.00 82.12 79 ASN A C 1
ATOM 633 O O . ASN A 1 79 ? 9.429 1.319 -4.894 1.00 82.12 79 ASN A O 1
ATOM 637 N N . PRO A 1 80 ? 11.204 0.136 -4.178 1.00 72.69 80 PRO A N 1
ATOM 638 C CA . PRO A 1 80 ? 11.604 -0.301 -5.513 1.00 72.69 80 PRO A CA 1
ATOM 639 C C . PRO A 1 80 ? 10.601 -1.272 -6.148 1.00 72.69 80 PRO A C 1
ATOM 641 O O . PRO A 1 80 ? 10.502 -1.306 -7.370 1.00 72.69 80 PRO A O 1
ATOM 644 N N . GLU A 1 81 ? 9.797 -2.003 -5.363 1.00 72.44 81 GLU A N 1
ATOM 645 C CA . GLU A 1 81 ? 8.737 -2.867 -5.908 1.00 72.44 81 GLU A CA 1
ATOM 646 C C . GLU A 1 81 ? 7.682 -2.061 -6.664 1.00 72.44 81 GLU A C 1
ATOM 648 O O . GLU A 1 81 ? 7.110 -2.528 -7.651 1.00 72.44 81 GLU A O 1
ATOM 653 N N . ALA A 1 82 ? 7.480 -0.805 -6.254 1.00 72.75 82 ALA A N 1
ATOM 654 C CA . ALA A 1 82 ? 6.599 0.103 -6.962 1.00 72.75 82 ALA A CA 1
ATOM 655 C C . ALA A 1 82 ? 7.084 0.355 -8.395 1.00 72.75 82 ALA A C 1
ATOM 657 O O . ALA A 1 82 ? 6.239 0.555 -9.250 1.00 72.75 82 ALA A O 1
ATOM 658 N N . ILE A 1 83 ? 8.386 0.294 -8.704 1.00 65.38 83 ILE A N 1
ATOM 659 C CA . ILE A 1 83 ? 8.897 0.435 -10.083 1.00 65.38 83 ILE A CA 1
ATOM 660 C C . ILE A 1 83 ? 8.382 -0.703 -10.964 1.00 65.38 83 ILE A C 1
ATOM 662 O O . ILE A 1 83 ? 7.905 -0.461 -12.070 1.00 65.38 83 ILE A O 1
ATOM 666 N N . TYR A 1 84 ? 8.442 -1.930 -10.449 1.00 65.12 84 TYR A N 1
ATOM 667 C CA . TYR A 1 84 ? 8.050 -3.137 -11.173 1.00 65.12 84 TYR A CA 1
ATOM 668 C C . TYR A 1 84 ? 6.539 -3.238 -11.391 1.00 65.12 84 TYR A C 1
ATOM 670 O O . TYR A 1 84 ? 6.092 -3.859 -12.352 1.00 65.12 84 TYR A O 1
ATOM 678 N N . LEU A 1 85 ? 5.760 -2.620 -10.500 1.00 63.97 85 LEU A N 1
ATOM 679 C CA . LEU A 1 85 ? 4.303 -2.714 -10.484 1.00 63.97 85 LEU A CA 1
ATOM 680 C C . LEU A 1 85 ? 3.592 -1.426 -10.895 1.00 63.97 85 LEU A C 1
ATOM 682 O O . LEU A 1 85 ? 2.380 -1.466 -11.097 1.00 63.97 85 LEU A O 1
ATOM 686 N N . ARG A 1 86 ? 4.281 -0.278 -11.006 1.00 59.22 86 ARG A N 1
ATOM 687 C CA . ARG A 1 86 ? 3.677 1.007 -11.416 1.00 59.22 86 ARG A CA 1
ATOM 688 C C . ARG A 1 86 ? 2.943 0.877 -12.738 1.00 59.22 86 ARG A C 1
ATOM 690 O O . ARG A 1 86 ? 1.874 1.460 -12.838 1.00 59.22 86 ARG A O 1
ATOM 697 N N . ASP A 1 87 ? 3.461 0.038 -13.627 1.00 56.03 87 ASP A N 1
ATOM 698 C CA . ASP A 1 87 ? 2.851 -0.468 -14.851 1.00 56.03 87 ASP A CA 1
ATOM 699 C C . ASP A 1 87 ? 3.601 -1.761 -15.227 1.00 56.03 87 ASP A C 1
ATOM 701 O O . ASP A 1 87 ? 4.788 -1.875 -14.923 1.00 56.03 87 ASP A O 1
ATOM 705 N N . GLY A 1 88 ? 2.972 -2.723 -15.910 1.00 54.47 88 GLY A N 1
ATOM 706 C CA . GLY A 1 88 ? 3.691 -3.830 -16.546 1.00 54.47 88 GLY A CA 1
ATOM 707 C C . GLY A 1 88 ? 4.897 -3.305 -17.331 1.00 54.47 88 GLY A C 1
ATOM 708 O O . GLY A 1 88 ? 4.763 -2.559 -18.299 1.00 54.47 88 GLY A O 1
ATOM 709 N N . MET A 1 89 ? 6.092 -3.668 -16.886 1.00 48.12 89 MET A N 1
ATOM 710 C CA . MET A 1 89 ? 7.362 -3.103 -17.338 1.00 48.12 89 MET A CA 1
ATOM 711 C C . MET A 1 89 ? 7.635 -3.173 -18.853 1.00 48.12 89 MET A C 1
ATOM 713 O O . MET A 1 89 ? 8.515 -2.479 -19.357 1.00 48.12 89 MET A O 1
ATOM 717 N N . MET A 1 90 ? 6.875 -3.974 -19.595 1.00 47.12 90 MET A N 1
ATOM 718 C CA . MET A 1 90 ? 6.999 -4.127 -21.044 1.00 47.12 90 M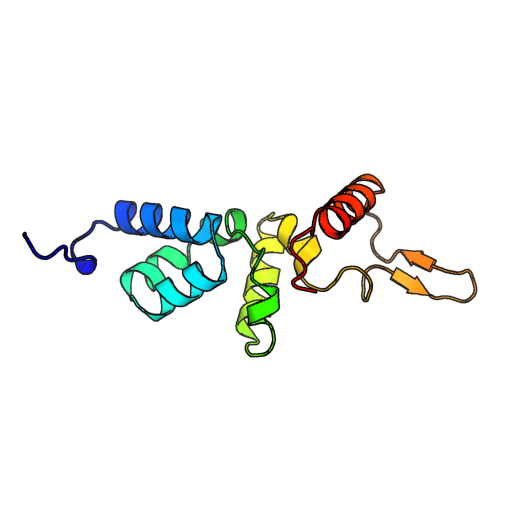ET A CA 1
ATOM 719 C C . MET A 1 90 ? 6.457 -2.940 -21.850 1.00 47.12 90 MET A C 1
ATOM 721 O O . MET A 1 90 ? 6.951 -2.694 -22.944 1.00 47.12 90 MET A O 1
ATOM 725 N N . THR A 1 91 ? 5.478 -2.187 -21.341 1.00 46.34 91 THR A N 1
ATOM 726 C CA . THR A 1 91 ? 4.754 -1.206 -22.175 1.00 46.34 91 THR A CA 1
ATOM 727 C C . THR A 1 91 ? 5.366 0.203 -22.145 1.00 46.34 91 THR A C 1
ATOM 729 O O . THR A 1 91 ? 5.043 1.020 -23.001 1.00 46.34 91 THR A O 1
ATOM 732 N N . LEU A 1 92 ? 6.241 0.524 -21.178 1.00 46.47 92 LEU A N 1
ATOM 733 C CA . LEU A 1 92 ? 6.731 1.903 -20.959 1.00 46.47 92 LEU A CA 1
ATOM 734 C C . LEU A 1 92 ? 8.253 2.046 -20.780 1.00 46.47 92 LEU A C 1
ATOM 736 O O . LEU A 1 92 ? 8.805 3.107 -21.085 1.00 46.47 92 LEU A O 1
ATOM 740 N N . ALA A 1 93 ? 8.957 1.013 -20.299 1.00 50.09 93 ALA A N 1
ATOM 741 C CA . ALA A 1 93 ? 10.414 1.076 -20.126 1.00 50.09 93 ALA A CA 1
ATOM 742 C C . ALA A 1 93 ? 11.171 0.943 -21.458 1.00 50.09 93 ALA A C 1
ATOM 744 O O . ALA A 1 93 ? 12.303 1.425 -21.579 1.00 50.09 93 ALA A O 1
ATOM 745 N N . PHE A 1 94 ? 10.520 0.328 -22.450 1.00 50.62 94 PHE A N 1
ATOM 746 C CA . PHE A 1 94 ? 11.058 0.103 -23.778 1.00 50.62 94 PHE A CA 1
ATOM 747 C C . PHE A 1 94 ? 10.200 0.780 -24.847 1.00 50.62 94 PHE A C 1
ATOM 749 O O . PHE A 1 94 ? 8.979 0.654 -24.850 1.00 50.62 94 PHE A O 1
ATOM 756 N N . SER A 1 95 ? 10.859 1.474 -25.767 1.00 52.38 95 SER A N 1
ATOM 757 C CA . SER A 1 95 ? 10.289 1.927 -27.038 1.00 52.38 95 SER A CA 1
ATOM 758 C C . SER A 1 95 ? 10.855 1.048 -28.151 1.00 52.38 95 SER A C 1
ATOM 760 O O . SER A 1 95 ? 11.968 0.546 -28.017 1.00 52.38 95 SER A O 1
ATOM 762 N N . VAL A 1 96 ? 10.147 0.875 -29.265 1.00 53.66 96 VAL A N 1
ATOM 763 C CA . VAL A 1 96 ? 10.761 0.348 -30.494 1.00 53.66 96 VAL A CA 1
ATOM 764 C C . VAL A 1 96 ? 10.971 1.529 -31.434 1.00 53.66 96 VAL A C 1
ATOM 766 O O . VAL A 1 96 ? 9.997 2.186 -31.795 1.00 53.66 96 VAL A O 1
ATOM 769 N N . ASP A 1 97 ? 12.225 1.821 -31.786 1.00 61.28 97 ASP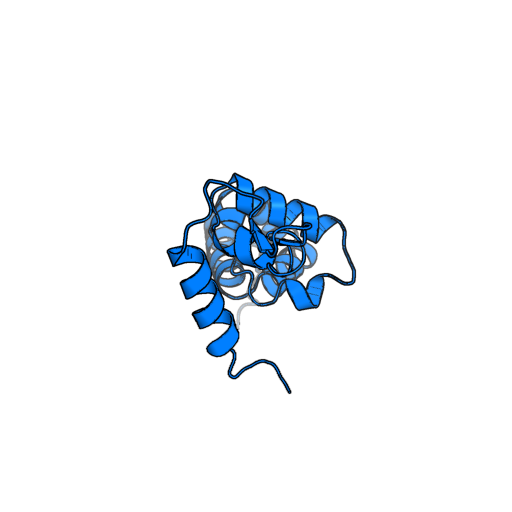 A N 1
ATOM 770 C CA . ASP A 1 97 ? 12.571 2.765 -32.855 1.00 61.28 97 ASP A CA 1
ATOM 771 C C . ASP A 1 97 ? 13.173 2.018 -34.057 1.00 61.28 97 ASP A C 1
ATOM 773 O O . ASP A 1 97 ? 13.302 0.791 -34.063 1.00 61.28 97 ASP A O 1
ATOM 777 N N . ASP A 1 98 ? 13.554 2.763 -35.090 1.00 62.12 98 ASP A N 1
ATOM 778 C CA . ASP A 1 98 ? 14.136 2.263 -36.339 1.00 62.12 98 ASP A CA 1
ATOM 779 C C . ASP A 1 98 ? 15.448 1.474 -36.135 1.00 62.12 98 ASP A C 1
ATOM 781 O O . ASP A 1 98 ? 15.931 0.812 -37.055 1.00 62.12 98 ASP A O 1
ATOM 785 N N . ARG A 1 99 ? 16.035 1.522 -34.932 1.00 63.00 99 ARG A N 1
ATOM 786 C CA . ARG A 1 99 ? 17.261 0.820 -34.531 1.00 63.00 99 ARG A CA 1
ATOM 787 C C . ARG A 1 99 ? 16.995 -0.337 -33.562 1.00 63.00 99 ARG A C 1
ATOM 789 O O . ARG A 1 99 ? 17.941 -1.035 -33.197 1.00 63.00 99 ARG A O 1
ATOM 796 N N . GLY A 1 100 ? 15.740 -0.576 -33.180 1.00 55.66 100 GLY A N 1
ATOM 797 C CA . GLY A 1 100 ? 15.315 -1.701 -32.350 1.00 55.66 100 GLY A CA 1
ATOM 798 C C . GLY A 1 100 ? 14.789 -1.289 -30.975 1.00 55.66 100 GLY A C 1
ATOM 799 O O . GLY A 1 100 ? 14.149 -0.253 -30.814 1.00 55.66 100 GLY A O 1
ATOM 800 N N . LEU A 1 101 ? 15.001 -2.150 -29.975 1.00 50.31 101 LEU A N 1
ATOM 801 C CA . LEU A 1 101 ? 14.503 -1.944 -28.614 1.00 50.31 101 LEU A CA 1
ATOM 802 C C . LEU A 1 101 ? 15.317 -0.844 -27.904 1.00 50.31 101 LEU A C 1
ATOM 804 O O . LEU A 1 101 ? 16.497 -1.029 -27.607 1.00 50.31 101 LEU A O 1
ATOM 808 N N . VAL A 1 102 ? 14.680 0.285 -27.603 1.00 55.69 102 VAL A N 1
ATOM 809 C CA . VAL A 1 102 ? 15.267 1.453 -26.934 1.00 55.69 102 VAL A CA 1
ATOM 810 C C . VAL A 1 102 ? 14.832 1.497 -25.482 1.00 55.69 102 VAL A C 1
ATOM 812 O O . VAL A 1 102 ? 13.658 1.339 -25.172 1.00 55.69 102 VAL A O 1
ATOM 815 N N . HIS A 1 103 ? 15.777 1.766 -24.591 1.00 60.03 103 HIS A N 1
ATOM 816 C CA . HIS A 1 103 ? 15.538 1.841 -23.160 1.00 60.03 103 HIS A CA 1
ATOM 817 C C . HIS A 1 103 ? 15.403 3.295 -22.685 1.00 60.03 103 HIS A C 1
ATOM 819 O O . HIS A 1 103 ? 16.313 4.102 -22.876 1.00 60.03 103 HIS A O 1
ATOM 825 N N . ASN A 1 104 ? 14.282 3.628 -22.043 1.00 58.25 104 ASN A N 1
ATOM 826 C CA . ASN A 1 104 ? 13.896 5.020 -21.777 1.00 58.25 104 ASN A CA 1
ATOM 827 C C . ASN A 1 104 ? 14.470 5.619 -20.475 1.00 58.25 104 ASN A C 1
ATOM 829 O O . ASN A 1 104 ? 14.312 6.816 -20.242 1.00 58.25 104 ASN A O 1
ATOM 833 N N . TYR A 1 105 ? 15.139 4.832 -19.620 1.00 58.41 105 TYR A N 1
ATOM 834 C CA . TYR A 1 105 ? 15.608 5.296 -18.304 1.00 58.41 105 TYR A CA 1
ATOM 835 C C . TYR A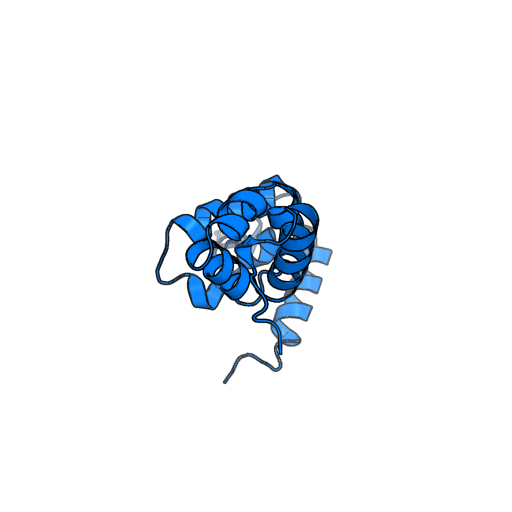 1 105 ? 17.082 4.949 -18.028 1.00 58.41 105 TYR A C 1
ATOM 837 O O . TYR A 1 105 ? 17.397 3.797 -17.757 1.00 58.41 105 TYR A O 1
ATOM 845 N N . PRO A 1 106 ? 18.011 5.923 -17.995 1.00 55.69 106 PRO A N 1
ATOM 846 C CA . PRO A 1 106 ? 19.451 5.657 -17.851 1.00 55.69 106 PRO A CA 1
ATOM 847 C C . PRO A 1 106 ? 19.866 4.941 -16.554 1.00 55.69 106 PRO A C 1
ATOM 849 O O . PRO A 1 106 ? 20.896 4.277 -16.523 1.00 55.69 106 PRO A O 1
ATOM 852 N N . ALA A 1 107 ? 19.079 5.074 -15.480 1.00 58.19 107 ALA A N 1
ATOM 853 C CA . ALA A 1 107 ? 19.370 4.479 -14.171 1.00 58.19 107 ALA A CA 1
ATOM 854 C C . ALA A 1 107 ? 18.946 3.003 -14.049 1.00 58.19 107 ALA A C 1
ATOM 856 O O . ALA A 1 107 ? 19.216 2.357 -13.036 1.00 58.19 107 ALA A O 1
ATOM 857 N N . PHE A 1 108 ? 18.261 2.464 -15.056 1.00 55.69 108 PHE A N 1
ATOM 858 C CA . PHE A 1 108 ? 17.693 1.128 -14.995 1.00 55.69 108 PHE A CA 1
ATOM 859 C C . PHE A 1 108 ? 18.710 0.100 -15.527 1.00 55.69 108 PHE A C 1
ATOM 861 O O . PHE A 1 108 ? 19.023 0.027 -16.712 1.00 55.69 108 PHE A O 1
ATOM 868 N N . THR A 1 109 ? 19.334 -0.622 -14.594 1.00 63.06 109 THR A N 1
ATOM 869 C CA . THR A 1 109 ? 20.451 -1.548 -14.863 1.00 63.06 109 THR A CA 1
ATOM 870 C C . THR A 1 109 ? 19.995 -2.956 -15.269 1.00 63.06 109 THR A C 1
ATOM 872 O O . THR A 1 109 ? 18.869 -3.371 -14.995 1.00 63.06 109 THR A O 1
ATOM 875 N N . ARG A 1 110 ? 20.915 -3.740 -15.854 1.00 57.62 110 ARG A N 1
ATOM 876 C CA . ARG A 1 110 ? 20.704 -5.158 -16.211 1.00 57.62 110 ARG A CA 1
ATOM 877 C C . ARG A 1 110 ? 20.246 -6.021 -15.027 1.00 57.62 110 ARG A C 1
ATOM 879 O O . ARG A 1 110 ? 19.422 -6.903 -15.208 1.00 57.62 110 ARG A O 1
ATOM 886 N N . GLN A 1 111 ? 20.718 -5.717 -13.820 1.00 60.97 111 GLN A N 1
ATOM 887 C CA . GLN A 1 111 ? 20.321 -6.421 -12.601 1.00 60.97 111 GLN A CA 1
ATOM 888 C C . GLN A 1 111 ? 18.819 -6.294 -12.319 1.00 60.97 111 GLN A C 1
ATOM 890 O O . GLN A 1 111 ? 18.199 -7.264 -11.889 1.00 60.97 111 GLN A O 1
ATOM 895 N N . HIS A 1 112 ? 18.225 -5.128 -12.594 1.00 60.69 112 HIS A N 1
ATOM 896 C CA . HIS A 1 112 ? 16.781 -4.960 -12.470 1.00 60.69 112 HIS A CA 1
ATOM 897 C C . HIS A 1 112 ? 16.060 -5.841 -13.494 1.00 60.69 112 HIS A C 1
ATOM 899 O O . HIS A 1 112 ? 15.130 -6.536 -13.112 1.00 60.69 112 HIS A O 1
ATOM 905 N N . VAL A 1 113 ? 16.549 -5.914 -14.745 1.00 56.25 113 VAL A N 1
ATOM 906 C CA . VAL A 1 113 ? 16.009 -6.802 -15.802 1.00 56.25 113 VAL A CA 1
ATOM 907 C C . VAL A 1 113 ? 16.026 -8.272 -15.388 1.00 56.25 113 VAL A C 1
ATOM 909 O O . VAL A 1 113 ? 15.045 -8.981 -15.602 1.00 56.25 113 VAL A O 1
ATOM 912 N N . ASP A 1 114 ? 17.116 -8.729 -14.777 1.00 60.59 114 ASP A N 1
ATOM 913 C CA . ASP A 1 114 ? 17.244 -10.117 -14.343 1.00 60.59 114 ASP A CA 1
ATOM 914 C C . ASP A 1 114 ? 16.304 -10.419 -13.161 1.00 60.59 114 ASP A C 1
ATOM 916 O O . ASP A 1 114 ? 15.674 -11.474 -13.138 1.00 60.59 114 ASP A O 1
ATOM 920 N N . GLN A 1 115 ? 16.122 -9.480 -12.223 1.00 58.78 115 GLN A N 1
ATOM 921 C CA . GLN A 1 115 ? 15.109 -9.582 -11.156 1.00 58.78 115 GLN A CA 1
ATOM 922 C C . GLN A 1 115 ? 13.681 -9.594 -11.726 1.00 58.78 115 GLN A C 1
ATOM 924 O O . GLN A 1 115 ? 12.879 -10.438 -11.344 1.00 58.78 115 GLN A O 1
ATOM 929 N N . MET A 1 116 ? 13.423 -8.730 -12.710 1.00 59.41 116 MET A N 1
ATOM 930 C CA . MET A 1 116 ? 12.404 -8.830 -13.761 1.00 59.41 116 MET A CA 1
ATOM 931 C C . MET A 1 116 ? 12.008 -10.243 -14.128 1.00 59.41 116 MET A C 1
ATOM 933 O O . MET A 1 116 ? 10.919 -10.746 -13.851 1.00 59.41 116 MET A O 1
ATOM 937 N N . PHE A 1 117 ? 12.958 -10.854 -14.814 1.00 56.59 117 PHE A N 1
ATOM 938 C CA . PHE A 1 117 ? 12.817 -12.156 -15.416 1.00 56.59 117 PHE A CA 1
ATOM 939 C C . PHE A 1 117 ? 12.609 -13.230 -14.351 1.00 56.59 117 PHE A C 1
ATOM 941 O O . PHE A 1 117 ? 11.788 -14.118 -14.540 1.00 56.59 117 PHE A O 1
ATOM 948 N N . GLN A 1 118 ? 13.300 -13.134 -13.216 1.00 59.12 118 GLN A N 1
ATOM 949 C CA . GLN A 1 118 ? 13.108 -14.052 -12.099 1.00 59.12 118 GLN A CA 1
ATOM 950 C C . GLN A 1 118 ? 11.708 -13.933 -11.506 1.00 59.12 118 GLN A C 1
ATOM 952 O O . GLN A 1 118 ? 11.078 -14.952 -11.274 1.00 59.12 118 GLN A O 1
ATOM 957 N N . ILE A 1 119 ? 11.179 -12.727 -11.305 1.00 53.44 119 ILE A N 1
ATOM 958 C CA . ILE A 1 119 ? 9.821 -12.537 -10.787 1.00 53.44 119 ILE A CA 1
ATOM 959 C C . ILE A 1 119 ? 8.815 -13.100 -11.796 1.00 53.44 119 ILE A C 1
ATOM 961 O O . ILE A 1 119 ? 8.077 -14.002 -11.444 1.00 53.44 119 ILE A O 1
ATOM 965 N N . ILE A 1 120 ? 8.866 -12.700 -13.069 1.00 51.44 120 ILE A N 1
ATOM 966 C CA . ILE A 1 120 ? 7.953 -13.207 -14.113 1.00 51.44 120 ILE A CA 1
ATOM 967 C C . ILE A 1 120 ? 8.001 -14.742 -14.241 1.00 51.44 120 ILE A C 1
ATOM 969 O O . ILE A 1 120 ? 6.956 -15.369 -14.371 1.00 51.44 120 ILE A O 1
ATOM 973 N N . ASN A 1 121 ? 9.186 -15.358 -14.187 1.00 53.06 121 ASN A N 1
ATOM 974 C CA . ASN A 1 121 ? 9.329 -16.812 -14.346 1.00 53.06 121 ASN A CA 1
ATOM 975 C C . ASN A 1 121 ? 9.198 -17.610 -13.039 1.00 53.06 121 ASN A C 1
ATOM 977 O O . ASN A 1 121 ? 9.044 -18.824 -13.095 1.00 53.06 121 ASN A O 1
ATOM 981 N N . SER A 1 122 ? 9.262 -16.960 -11.875 1.00 53.78 122 SER A N 1
ATOM 982 C CA . SER A 1 122 ? 8.948 -17.577 -10.576 1.00 53.78 122 SER A CA 1
ATOM 983 C C . SER A 1 122 ? 7.461 -17.512 -10.250 1.00 53.78 122 SER A C 1
ATOM 985 O O . SER A 1 122 ? 7.030 -18.110 -9.264 1.00 53.78 122 SER A O 1
ATOM 987 N N . TRP A 1 123 ? 6.658 -16.836 -11.080 1.00 47.28 123 TRP A N 1
ATOM 988 C CA . TRP A 1 123 ? 5.203 -16.893 -11.014 1.00 47.28 123 TRP A CA 1
ATOM 989 C C . TRP A 1 123 ? 4.684 -18.241 -11.541 1.00 47.28 123 TRP A C 1
ATOM 991 O O . TRP A 1 123 ? 3.854 -18.295 -12.442 1.00 47.28 123 TRP A O 1
ATOM 1001 N N . GLU A 1 124 ? 5.032 -19.331 -10.853 1.00 45.62 124 GLU A N 1
ATOM 1002 C CA . GLU A 1 124 ? 4.237 -20.572 -10.810 1.00 45.62 124 GLU A CA 1
ATOM 1003 C C . GLU A 1 124 ? 2.842 -20.351 -10.156 1.00 45.62 124 GLU A C 1
ATOM 1005 O O . GLU A 1 124 ? 2.163 -21.292 -9.758 1.00 45.62 124 GLU A O 1
ATOM 1010 N N . LEU A 1 125 ? 2.391 -19.094 -10.039 1.00 45.34 125 LEU A N 1
ATOM 1011 C CA . LEU A 1 125 ? 1.088 -18.661 -9.534 1.00 45.34 125 LEU A CA 1
ATOM 1012 C C . LEU A 1 125 ? 0.423 -17.603 -10.441 1.00 45.34 125 LEU A C 1
ATOM 1014 O O . LEU A 1 125 ? -0.499 -16.920 -9.994 1.00 45.34 125 LEU A O 1
ATOM 1018 N N . THR A 1 126 ? 0.816 -17.455 -11.717 1.00 43.12 126 THR A N 1
ATOM 1019 C CA . THR A 1 126 ? -0.165 -16.958 -12.699 1.00 43.12 126 THR A CA 1
ATOM 1020 C C . THR A 1 126 ? -1.227 -18.040 -12.787 1.00 43.12 126 THR A C 1
ATOM 1022 O O . THR A 1 126 ? -0.919 -19.120 -13.272 1.00 43.12 126 THR A O 1
ATOM 1025 N N . GLY A 1 127 ? -2.428 -17.813 -12.265 1.00 44.31 127 GLY A N 1
ATOM 1026 C CA . GLY A 1 127 ? -3.543 -18.761 -12.346 1.00 44.31 127 GLY A CA 1
ATOM 1027 C C . GLY A 1 127 ? -4.027 -19.012 -13.782 1.00 44.31 127 GLY A C 1
ATOM 1028 O O . GLY A 1 127 ? -5.162 -18.673 -14.112 1.00 44.31 127 GLY A O 1
ATOM 1029 N N . HIS A 1 128 ? -3.169 -19.606 -14.610 1.00 36.03 128 HIS A N 1
ATOM 1030 C CA . HIS A 1 128 ? -3.425 -20.219 -15.904 1.00 36.03 128 HIS A CA 1
ATOM 1031 C C . HIS A 1 128 ? -2.884 -21.645 -15.886 1.00 36.03 128 HIS A C 1
ATOM 1033 O O . HIS A 1 128 ? -1.707 -21.823 -15.502 1.00 36.03 128 HIS A O 1
#

InterPro domains:
  IPR040338 Putative F-box protein At1g67623-like [PTHR33784] (2-90)

Foldseek 3Di:
DPDDDPVPDDLVVLLVVLLVVQLVAPVSSVVVLVVDVSSVVSVVDLVSLCRGDCPCLVVVPPDDPVSLVSLVSSVVSPNVVSVCVNPPCVPPQWDQDPVGTDGDDPVCDVVNVVVVVCVVVVPPPPPD

pLDDT: mean 72.55, std 16.76, range [36.03, 96.44]

Sequence (128 aa):
MDNFNLASLPPSMLHKILSKVATTSIRDFGSARIAFPGFNEVGRDDHFYKLANLIYLNDWLDEVNAVRTFKLNCYHLGNPEAIYLRDGMMTLAFSVDDRGLVHNYPAFTRQHVDQMFQIINSWELTGH

Radius of gyration: 17.96 Å; chains: 1; bounding box: 36×29×63 Å